Protein AF-A0A7C6LH39-F1 (afdb_monomer)

Foldseek 3Di:
DDDPPDVVLVVVLLVQQVVLQVQLLVQLCVVVVHDSVVLLVQVLDCPGPSVLSSLQRSLLSSQVVCCVVDVQFPWKWKWADQQCCVVVVVVVDGPLEGIEMETEGQDDDPVVVVSVVSSQVSNQVVSCVSSVPPHRRPGHYHYHYHYPVCLVVLHDPSVLCPDPSTPTDISHD

Secondary structure (DSSP, 8-state):
------HHHHHHHHHHHHHHHHHHHHHHHHHHT--GGGHHHHTTSTTSHHHHHHHHHHHHHHHHHHHHH-TTEEEEEEEEHHHHHHHHHTTT-----SEEEEEEESS--HHHHHHHHHHHHHHHHHHHHHHT-SS--S-S-EEEEEEHHHHHHT-GGGGGGG-SSS--EEEE-

Nearest PDB structures (foldseek):
  7kno-assembly1_B  TM=3.127E-01  e=1.195E-01  Cryptococcus neoformans H99
  8t6e-assembly1_E  TM=4.268E-01  e=1.122E+00  synthetic construct
  8byv-assembly1_A  TM=3.404E-01  e=1.262E+00  Staphylococcus aureus subsp. aureus NCTC 8325
  3tde-assembly1_B  TM=3.924E-01  e=2.275E+00  Mycobacterium tuberculosis
  3tde-assembly1_C  TM=3.863E-01  e=9.358E+00  Mycobacterium tuberculosis

Mean predicted aligned error: 9.34 Å

Solvent-accessible surface area (backbone atoms only — not comparable to full-atom values): 9381 Å² total; per-residue (Å²): 134,84,78,80,75,51,69,66,60,54,52,50,50,50,53,49,47,52,53,14,45,54,45,2,51,50,41,18,18,62,76,69,74,48,57,67,86,62,41,67,70,49,45,64,41,79,88,29,71,46,27,54,36,19,53,50,32,19,50,46,43,42,38,38,52,51,38,73,74,32,88,50,35,62,31,19,27,42,37,52,44,96,42,45,47,64,62,32,53,75,71,74,42,79,76,74,57,68,36,39,37,41,37,32,17,73,62,90,47,72,68,58,54,50,51,50,55,52,45,45,56,50,47,30,49,53,50,18,66,73,57,68,44,95,62,53,62,95,47,59,56,48,77,45,82,41,33,53,66,36,43,76,70,45,41,77,77,44,39,36,58,80,28,88,81,32,62,35,42,74,63,42,118

pLDDT: mean 73.74, std 15.03, range [32.94, 91.81]

Radius of gyration: 16.14 Å; Cα contacts (8 Å, |Δi|>4): 263; chains: 1; bounding box: 38×42×45 Å

Structure (mmCIF, N/CA/C/O 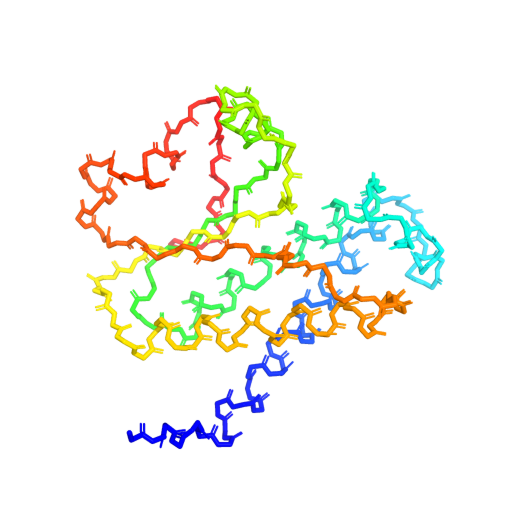backbone):
data_AF-A0A7C6LH39-F1
#
_entry.id   AF-A0A7C6LH39-F1
#
loop_
_atom_site.group_PDB
_atom_site.id
_atom_site.type_symbol
_atom_site.label_atom_id
_atom_site.label_alt_id
_atom_site.label_comp_id
_atom_site.label_asym_id
_atom_site.label_entity_id
_atom_site.label_seq_id
_atom_site.pdbx_PDB_ins_code
_atom_site.Cartn_x
_atom_site.Cartn_y
_atom_site.Cartn_z
_atom_site.occupancy
_atom_site.B_iso_or_equiv
_atom_site.auth_seq_id
_atom_site.auth_comp_id
_atom_site.auth_asym_id
_atom_site.auth_atom_id
_atom_site.pdbx_PDB_model_num
ATOM 1 N N . MET A 1 1 ? 8.632 -24.710 -13.383 1.00 32.94 1 MET A N 1
ATOM 2 C CA . MET A 1 1 ? 9.846 -24.491 -12.568 1.00 32.94 1 MET A CA 1
ATOM 3 C C . MET A 1 1 ? 9.427 -23.602 -11.414 1.00 32.94 1 MET A C 1
ATOM 5 O O . MET A 1 1 ? 8.990 -22.495 -11.679 1.00 32.94 1 MET A O 1
ATOM 9 N N . ALA A 1 2 ? 9.398 -24.131 -10.190 1.00 34.03 2 ALA A N 1
ATOM 10 C CA . ALA A 1 2 ? 8.934 -23.400 -9.013 1.00 34.03 2 ALA A CA 1
ATOM 11 C C . ALA A 1 2 ? 10.024 -22.418 -8.566 1.00 34.03 2 ALA A C 1
ATOM 13 O O . ALA A 1 2 ? 11.154 -22.841 -8.315 1.00 34.03 2 ALA A O 1
ATOM 14 N N . THR A 1 3 ? 9.696 -21.126 -8.530 1.00 44.47 3 THR A N 1
ATOM 15 C CA . THR A 1 3 ? 10.596 -20.071 -8.072 1.00 44.47 3 THR A CA 1
ATOM 16 C C . THR A 1 3 ? 10.981 -20.335 -6.622 1.00 44.47 3 THR A C 1
ATOM 18 O O . THR A 1 3 ? 10.125 -20.424 -5.741 1.00 44.47 3 THR A O 1
ATOM 21 N N . VAL A 1 4 ? 12.281 -20.472 -6.370 1.00 42.22 4 VAL A N 1
ATOM 22 C CA . VAL A 1 4 ? 12.844 -20.370 -5.025 1.00 42.22 4 VAL A CA 1
ATOM 23 C C . VAL A 1 4 ? 12.723 -18.901 -4.641 1.00 42.22 4 VAL A C 1
ATOM 25 O O . VAL A 1 4 ? 13.619 -18.113 -4.927 1.00 42.22 4 VAL A O 1
ATOM 28 N N . I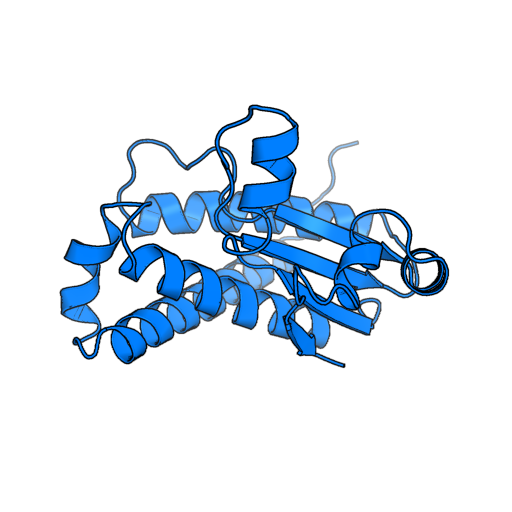LE A 1 5 ? 11.580 -18.518 -4.072 1.00 51.31 5 ILE A N 1
ATOM 29 C CA . ILE A 1 5 ? 11.436 -17.215 -3.426 1.00 51.31 5 ILE A CA 1
ATOM 30 C C . ILE A 1 5 ? 12.482 -17.202 -2.311 1.00 51.31 5 ILE A C 1
ATOM 32 O O . ILE A 1 5 ? 12.463 -18.052 -1.415 1.00 51.31 5 ILE A O 1
ATOM 36 N N . ASN A 1 6 ? 13.457 -16.310 -2.431 1.00 58.72 6 ASN A N 1
ATOM 37 C CA . ASN A 1 6 ? 14.587 -16.243 -1.524 1.00 58.72 6 ASN A CA 1
ATOM 38 C C . ASN A 1 6 ? 14.060 -15.912 -0.117 1.00 58.72 6 ASN A C 1
ATOM 40 O O . ASN A 1 6 ? 13.326 -14.944 0.059 1.00 58.72 6 ASN A O 1
ATOM 44 N N . LEU A 1 7 ? 14.411 -16.707 0.898 1.00 50.84 7 LEU A N 1
ATOM 45 C CA . LEU A 1 7 ? 13.946 -16.507 2.282 1.00 50.84 7 LEU A CA 1
ATOM 46 C C . LEU A 1 7 ? 14.246 -15.091 2.806 1.00 50.84 7 LEU A C 1
ATOM 48 O O . LEU A 1 7 ? 13.480 -14.561 3.607 1.00 50.84 7 LEU A O 1
ATOM 52 N N . LEU A 1 8 ? 15.319 -14.468 2.310 1.00 54.00 8 LEU A N 1
ATOM 53 C CA . LEU A 1 8 ? 15.674 -13.079 2.608 1.00 54.00 8 LEU A CA 1
ATOM 54 C C . LEU A 1 8 ? 14.651 -12.083 2.042 1.00 54.00 8 LEU A C 1
ATOM 56 O O . LEU A 1 8 ? 14.220 -11.187 2.758 1.00 54.00 8 LEU A O 1
ATOM 60 N N . GLU A 1 9 ? 14.181 -12.290 0.809 1.00 60.44 9 GLU A N 1
ATOM 61 C CA . GLU A 1 9 ? 13.139 -11.457 0.191 1.00 60.44 9 GLU A CA 1
ATOM 62 C C . GLU A 1 9 ? 11.785 -11.635 0.895 1.00 60.44 9 GLU A C 1
ATOM 64 O O . GLU A 1 9 ? 10.987 -10.702 0.976 1.00 60.44 9 GLU A O 1
ATOM 69 N N . VAL A 1 10 ? 11.500 -12.827 1.432 1.00 60.84 10 VAL A N 1
ATOM 70 C CA . VAL A 1 10 ? 10.272 -13.075 2.207 1.00 60.84 10 VAL A CA 1
ATOM 71 C C . VAL A 1 10 ? 10.289 -12.311 3.532 1.00 60.84 10 VAL A C 1
ATOM 73 O O . VAL A 1 10 ? 9.284 -11.695 3.887 1.00 60.84 10 VAL A O 1
ATOM 76 N N . GLU A 1 11 ? 11.404 -12.340 4.263 1.00 64.50 11 GLU A N 1
ATOM 77 C CA . GLU A 1 11 ? 11.534 -11.628 5.541 1.00 64.50 11 GLU A CA 1
ATOM 78 C C . GLU A 1 11 ? 11.564 -10.105 5.353 1.00 64.50 11 GLU A C 1
ATOM 80 O O . GLU A 1 11 ? 10.847 -9.395 6.059 1.00 64.50 11 GLU A O 1
ATOM 85 N N . GLU A 1 12 ? 12.275 -9.599 4.341 1.00 71.06 12 GLU A N 1
ATOM 86 C CA . GLU A 1 12 ? 12.267 -8.169 4.004 1.00 71.06 12 GLU A CA 1
ATOM 87 C C . GLU A 1 12 ? 10.856 -7.675 3.657 1.00 71.06 12 GLU A C 1
ATOM 89 O O . GLU A 1 12 ? 10.411 -6.648 4.173 1.00 71.06 12 GLU A O 1
ATOM 94 N N . ASN A 1 13 ? 10.098 -8.439 2.864 1.00 72.56 13 ASN A N 1
ATOM 95 C CA . ASN A 1 13 ? 8.716 -8.093 2.531 1.00 72.56 13 ASN A CA 1
ATOM 96 C C . ASN A 1 13 ? 7.813 -8.036 3.771 1.00 72.56 13 ASN A C 1
ATOM 98 O O . ASN A 1 13 ? 6.988 -7.130 3.881 1.00 72.56 13 ASN A O 1
ATOM 102 N N . LYS A 1 14 ? 7.974 -8.951 4.736 1.00 76.19 14 LYS A N 1
ATOM 103 C CA . LYS A 1 14 ? 7.218 -8.891 5.998 1.00 76.19 14 LYS A CA 1
ATOM 104 C C . LYS A 1 14 ? 7.550 -7.633 6.792 1.00 76.19 14 LYS A C 1
ATOM 106 O O . LYS A 1 14 ? 6.632 -6.984 7.290 1.00 76.19 14 LYS A O 1
ATOM 111 N N . THR A 1 15 ? 8.829 -7.271 6.896 1.00 82.06 15 THR A N 1
ATOM 112 C CA . THR A 1 15 ? 9.249 -6.048 7.595 1.00 82.06 15 THR A CA 1
ATOM 113 C C . THR A 1 15 ? 8.681 -4.797 6.924 1.00 82.06 15 THR A C 1
ATOM 115 O O . THR A 1 15 ? 8.165 -3.916 7.613 1.00 82.06 15 THR A O 1
ATOM 118 N N . ILE A 1 16 ? 8.699 -4.738 5.588 1.00 82.94 16 ILE A N 1
ATOM 119 C CA . ILE A 1 16 ? 8.104 -3.640 4.812 1.00 82.94 16 ILE A CA 1
ATOM 120 C C . ILE A 1 16 ? 6.603 -3.529 5.100 1.00 82.94 16 ILE A C 1
ATOM 122 O O . ILE A 1 16 ? 6.116 -2.443 5.415 1.00 82.94 16 ILE A O 1
ATOM 126 N N . VAL A 1 17 ? 5.870 -4.645 5.049 1.00 83.31 17 VAL A N 1
ATOM 127 C CA . VAL A 1 17 ? 4.425 -4.661 5.319 1.00 83.31 17 VAL A CA 1
ATOM 128 C C . VAL A 1 17 ? 4.126 -4.255 6.760 1.00 83.31 17 VAL A C 1
ATOM 130 O O . VAL A 1 17 ? 3.229 -3.450 6.979 1.00 83.31 17 VAL A O 1
ATOM 133 N N . GLN A 1 18 ? 4.888 -4.736 7.743 1.00 84.06 18 GLN A N 1
ATOM 134 C CA . GLN A 1 18 ? 4.718 -4.349 9.148 1.00 84.06 18 GLN A CA 1
ATOM 135 C C . GLN A 1 18 ? 4.972 -2.860 9.386 1.00 84.06 18 GLN A C 1
ATOM 137 O O . GLN A 1 18 ? 4.191 -2.209 10.081 1.00 84.06 18 GLN A O 1
ATOM 142 N N . SER A 1 19 ? 6.025 -2.304 8.786 1.00 86.38 19 SER A N 1
ATOM 143 C CA . SER A 1 19 ? 6.316 -0.873 8.881 1.00 86.38 19 SER A CA 1
ATOM 144 C C . SER A 1 19 ? 5.216 -0.033 8.227 1.00 86.38 19 SER A C 1
ATOM 146 O O . SER A 1 19 ? 4.718 0.914 8.840 1.00 86.38 19 SER A O 1
ATOM 148 N N . ALA A 1 20 ? 4.770 -0.423 7.029 1.00 86.75 20 ALA A N 1
ATOM 149 C CA . ALA A 1 20 ? 3.674 0.243 6.337 1.00 86.75 20 ALA A CA 1
ATOM 150 C C . ALA A 1 20 ? 2.362 0.148 7.127 1.00 86.75 20 ALA A C 1
ATOM 152 O O . ALA A 1 20 ? 1.638 1.143 7.219 1.00 86.75 20 ALA A O 1
ATOM 153 N N . MET A 1 21 ? 2.082 -1.009 7.745 1.00 86.00 21 MET A N 1
ATOM 154 C CA . MET A 1 21 ? 0.952 -1.181 8.654 1.00 86.00 21 MET A CA 1
ATOM 155 C C . MET A 1 21 ? 1.043 -0.166 9.778 1.00 86.00 21 MET A C 1
ATOM 157 O O . MET A 1 21 ? 0.149 0.662 9.859 1.00 86.00 21 MET A O 1
ATOM 161 N N . GLU A 1 22 ? 2.119 -0.137 10.569 1.00 88.31 22 GLU A N 1
ATOM 162 C CA . GLU A 1 22 ? 2.271 0.807 11.688 1.00 88.31 22 GLU A CA 1
ATOM 163 C C . GLU A 1 22 ? 2.064 2.269 11.263 1.00 88.31 22 GLU A C 1
ATOM 165 O O . GLU A 1 22 ? 1.399 3.040 11.963 1.00 88.31 22 GLU A O 1
ATOM 170 N N . CYS A 1 23 ? 2.564 2.648 10.084 1.00 87.62 23 CYS A N 1
ATOM 171 C CA . CYS A 1 23 ? 2.354 3.979 9.527 1.00 87.62 23 CYS A CA 1
ATOM 172 C C . CYS A 1 23 ? 0.893 4.274 9.177 1.00 87.62 23 CYS A C 1
ATOM 174 O O . CYS A 1 23 ? 0.403 5.339 9.555 1.00 87.62 23 CYS A O 1
ATOM 176 N N . GLY A 1 24 ? 0.182 3.369 8.499 1.00 86.50 24 GLY A N 1
ATOM 177 C CA . GLY A 1 24 ? -1.241 3.564 8.191 1.00 86.50 24 GLY A CA 1
ATOM 178 C C . GLY A 1 24 ? -2.086 3.690 9.453 1.00 86.50 24 GLY A C 1
ATOM 179 O O . GLY A 1 24 ? -2.929 4.569 9.600 1.00 86.50 24 GLY A O 1
ATOM 180 N N . LEU A 1 25 ? -1.774 2.854 10.425 1.00 88.88 25 LEU A N 1
ATOM 181 C CA . LEU A 1 25 ? -2.469 2.724 11.694 1.00 88.88 25 LEU A CA 1
ATOM 182 C C . LEU A 1 25 ? -2.198 3.956 12.600 1.00 88.88 25 LEU A C 1
ATOM 184 O O . LEU A 1 25 ? -3.085 4.422 13.315 1.00 88.88 25 LEU A O 1
ATOM 188 N N . THR A 1 26 ? -1.000 4.545 12.523 1.00 90.12 26 THR A N 1
ATOM 189 C CA . THR A 1 26 ? -0.675 5.853 13.126 1.00 90.12 26 THR A CA 1
ATOM 190 C C . THR A 1 26 ? -1.376 7.000 12.395 1.00 90.12 26 THR A C 1
ATOM 192 O O . THR A 1 26 ? -1.905 7.912 13.029 1.00 90.12 26 THR A O 1
ATOM 195 N N . HIS A 1 27 ? -1.408 6.959 11.061 1.00 87.44 27 HIS A N 1
ATOM 196 C CA . HIS A 1 27 ? -2.062 7.980 10.248 1.00 87.44 27 HIS A CA 1
ATOM 197 C C . HIS A 1 27 ? -3.563 8.058 10.546 1.00 87.44 27 HIS A C 1
ATOM 199 O O . HIS A 1 27 ? -4.064 9.143 10.826 1.00 87.44 27 HIS A O 1
ATOM 205 N N . ALA A 1 28 ? -4.256 6.919 10.588 1.00 85.88 28 ALA A N 1
ATOM 206 C CA . ALA A 1 28 ? -5.676 6.851 10.922 1.00 85.88 28 ALA A CA 1
ATOM 207 C C . ALA A 1 28 ? -5.988 7.409 12.317 1.00 85.88 28 ALA A C 1
ATOM 209 O O . ALA A 1 28 ? -6.891 8.231 12.456 1.00 85.88 28 ALA A O 1
ATOM 210 N N . ALA A 1 29 ? -5.205 7.037 13.336 1.00 88.38 29 ALA A N 1
ATOM 211 C CA . ALA A 1 29 ? -5.378 7.569 14.688 1.00 88.38 29 ALA A CA 1
ATOM 212 C C . ALA A 1 29 ? -5.237 9.102 14.723 1.00 88.38 29 ALA A C 1
ATOM 214 O O . ALA A 1 29 ? -6.063 9.791 15.324 1.00 88.38 29 ALA A O 1
ATOM 215 N N . ASN A 1 30 ? -4.234 9.639 14.020 1.00 88.38 30 ASN A N 1
ATOM 216 C CA . ASN A 1 30 ? -4.003 11.080 13.931 1.00 88.38 30 ASN A CA 1
ATOM 217 C C . ASN A 1 30 ? -5.143 11.812 13.212 1.00 88.38 30 ASN A C 1
ATOM 219 O O . ASN A 1 30 ? -5.574 12.861 13.685 1.00 88.38 30 ASN A O 1
ATOM 223 N N . MET A 1 31 ? -5.640 11.263 12.098 1.00 85.62 31 MET A N 1
ATOM 224 C CA . MET A 1 31 ? -6.719 11.871 11.308 1.00 85.62 31 MET A CA 1
ATOM 225 C C . MET A 1 31 ? -8.069 11.861 12.032 1.00 85.62 31 MET A C 1
ATOM 227 O O . MET A 1 31 ? -8.879 12.764 11.837 1.00 85.62 31 MET A O 1
ATOM 231 N N . LEU A 1 32 ? -8.314 10.860 12.878 1.00 84.81 32 LEU A N 1
ATOM 232 C CA . LEU A 1 32 ? -9.529 10.759 13.691 1.00 84.81 32 LEU A CA 1
ATOM 233 C C . LEU A 1 32 ? -9.411 11.456 15.050 1.00 84.81 32 LEU A C 1
ATOM 235 O O . LEU A 1 32 ? -10.397 11.529 15.777 1.00 84.81 32 LEU A O 1
ATOM 239 N N . HIS A 1 33 ? -8.225 11.952 15.409 1.00 90.44 33 HIS A N 1
ATOM 240 C CA . HIS A 1 33 ? -7.936 12.525 16.725 1.00 90.44 33 HIS A CA 1
ATOM 241 C C . HIS A 1 33 ? -8.237 11.572 17.899 1.00 90.44 33 HIS A C 1
ATOM 243 O O . HIS A 1 33 ? -8.633 12.010 18.981 1.00 90.44 33 HIS A O 1
ATOM 249 N N . ILE A 1 34 ? -8.013 10.268 17.707 1.00 90.19 34 ILE A N 1
ATOM 250 C CA . ILE A 1 34 ? -8.179 9.237 18.743 1.00 90.19 34 ILE A CA 1
ATOM 251 C C . ILE A 1 34 ? -6.841 8.595 19.103 1.00 90.19 34 ILE A C 1
ATOM 253 O O . ILE A 1 34 ? -5.845 8.727 18.387 1.00 90.19 34 ILE A O 1
ATOM 257 N N . LYS A 1 35 ? -6.793 7.865 20.222 1.00 88.69 35 LYS A N 1
ATOM 258 C CA . LYS A 1 35 ? -5.598 7.092 20.561 1.00 88.69 35 LYS A CA 1
ATOM 259 C C . LYS A 1 35 ? -5.537 5.828 19.712 1.00 88.69 35 LYS A C 1
ATOM 261 O O . LYS A 1 35 ? -6.541 5.196 19.408 1.00 88.69 35 LYS A O 1
ATOM 266 N N . ARG A 1 36 ? -4.309 5.403 19.426 1.00 83.56 36 ARG A N 1
ATOM 267 C CA . ARG A 1 36 ? -3.984 4.187 18.670 1.00 83.56 36 ARG A CA 1
ATOM 268 C C . ARG A 1 36 ? -4.711 2.931 19.171 1.00 83.56 36 ARG A C 1
ATOM 270 O O . ARG A 1 36 ? -5.174 2.132 18.370 1.00 83.56 36 ARG A O 1
ATOM 277 N N . GLN A 1 37 ? -4.823 2.781 20.487 1.00 84.06 37 GLN A N 1
ATOM 278 C CA . GLN A 1 37 ? -5.487 1.643 21.132 1.00 84.06 37 GLN A CA 1
ATOM 279 C C . GLN A 1 37 ? -7.008 1.600 20.892 1.00 84.06 37 GLN A C 1
ATOM 281 O O . GLN A 1 37 ? -7.594 0.523 20.926 1.00 84.06 37 GLN A O 1
ATOM 286 N N . ASP A 1 38 ? -7.632 2.749 20.622 1.00 84.62 38 ASP A N 1
ATOM 287 C CA . ASP A 1 38 ? -9.082 2.863 20.429 1.00 84.62 38 ASP A CA 1
ATOM 288 C C . ASP A 1 38 ? -9.472 2.599 18.958 1.00 84.62 38 ASP A C 1
ATOM 290 O O . ASP A 1 38 ? -10.619 2.292 18.645 1.00 84.62 38 ASP A O 1
ATOM 294 N N . LEU A 1 39 ? -8.492 2.642 18.048 1.00 83.62 39 LEU A N 1
ATOM 295 C CA . LEU A 1 39 ? -8.680 2.515 16.602 1.00 83.62 39 LEU A CA 1
ATOM 296 C C . LEU A 1 39 ? -9.144 1.115 16.163 1.00 83.62 39 LEU A C 1
ATOM 298 O O . LEU A 1 39 ? -9.777 0.972 15.120 1.00 83.62 39 LEU A O 1
ATOM 302 N N . ALA A 1 40 ? -8.860 0.077 16.955 1.00 79.31 40 ALA A N 1
ATOM 303 C CA . ALA A 1 40 ? -9.229 -1.299 16.621 1.00 79.31 40 ALA A CA 1
ATOM 304 C C . ALA A 1 40 ? -10.749 -1.500 16.502 1.00 79.31 40 ALA A C 1
ATOM 306 O O . ALA A 1 40 ? -11.184 -2.362 15.745 1.00 79.31 40 ALA A O 1
ATOM 307 N N . GLY A 1 41 ? -11.555 -0.724 17.237 1.00 76.56 41 GLY A N 1
ATOM 308 C CA . GLY A 1 41 ? -13.014 -0.752 17.105 1.00 76.56 41 GLY A CA 1
ATOM 309 C C . GLY A 1 41 ? -13.489 -0.148 15.783 1.00 76.56 41 GLY A C 1
ATOM 310 O O . GLY A 1 41 ? -14.333 -0.734 15.113 1.00 76.56 41 GLY A O 1
ATOM 311 N N . GLU A 1 42 ? -12.883 0.969 15.384 1.00 78.25 42 GLU A N 1
ATOM 312 C CA . GLU A 1 42 ? -13.242 1.744 14.189 1.00 78.25 42 GLU A CA 1
ATOM 313 C C . GLU A 1 42 ? -12.823 1.062 12.874 1.00 78.25 42 GLU A C 1
ATOM 315 O O . GLU A 1 42 ? -13.457 1.247 11.836 1.00 78.25 42 GLU A O 1
ATOM 320 N N . LEU A 1 43 ? -11.761 0.250 12.901 1.00 75.81 43 LEU A N 1
ATOM 321 C CA . LEU A 1 43 ? -11.250 -0.469 11.725 1.00 75.81 43 LEU A CA 1
ATOM 322 C C . LEU A 1 43 ? -11.976 -1.783 11.416 1.00 75.81 43 LEU A C 1
ATOM 324 O O . LEU A 1 43 ? -11.643 -2.440 10.431 1.00 75.81 43 LEU A O 1
ATOM 328 N N . ARG A 1 44 ? -12.948 -2.190 12.242 1.00 71.69 44 ARG A N 1
ATOM 329 C CA . ARG A 1 44 ? -13.731 -3.414 11.988 1.00 71.69 44 ARG A CA 1
ATOM 330 C C . ARG A 1 44 ? -14.626 -3.294 10.763 1.00 71.69 44 ARG A C 1
ATOM 332 O O . ARG A 1 44 ? -14.943 -4.302 10.141 1.00 71.69 44 ARG A O 1
ATOM 339 N N . GLU A 1 45 ? -15.030 -2.077 10.428 1.00 70.94 45 GLU A N 1
ATOM 340 C CA . GLU A 1 45 ? -15.831 -1.792 9.248 1.00 70.94 45 GLU A CA 1
ATOM 341 C C . GLU A 1 45 ? -14.915 -1.298 8.126 1.00 70.94 45 GLU A C 1
ATOM 343 O O . GLU A 1 45 ? -14.357 -0.208 8.205 1.00 70.94 45 GLU A O 1
ATOM 348 N N . ILE A 1 46 ? -14.772 -2.098 7.063 1.00 66.44 46 ILE A N 1
ATOM 349 C CA . ILE A 1 46 ? -13.924 -1.782 5.895 1.00 66.44 46 ILE A CA 1
ATOM 350 C C . ILE A 1 46 ? -14.380 -0.494 5.188 1.00 66.44 46 ILE A C 1
ATOM 352 O O . ILE A 1 46 ? -13.595 0.170 4.526 1.00 66.44 46 ILE A O 1
ATOM 356 N N . THR A 1 47 ? -15.645 -0.111 5.350 1.00 65.75 47 THR A N 1
ATOM 357 C CA . THR A 1 47 ? -16.223 1.109 4.772 1.00 65.75 47 THR A CA 1
ATOM 358 C C . THR A 1 47 ? -16.140 2.317 5.706 1.00 65.75 47 THR A C 1
ATOM 360 O O . THR A 1 47 ? -16.760 3.345 5.434 1.00 65.75 47 THR A O 1
ATOM 363 N N . SER A 1 48 ? -15.461 2.203 6.852 1.00 71.94 48 SER A N 1
ATOM 364 C CA . SER A 1 48 ? -15.337 3.318 7.785 1.00 71.94 48 SER A CA 1
ATOM 365 C C . SER A 1 48 ? -14.283 4.315 7.311 1.00 71.94 48 SER A C 1
ATOM 367 O O . SER A 1 48 ? -13.259 3.960 6.728 1.00 71.94 48 SER A O 1
ATOM 369 N N . ARG A 1 49 ? -14.463 5.588 7.676 1.00 76.88 49 ARG A N 1
ATOM 370 C CA . ARG A 1 49 ? -13.428 6.616 7.463 1.00 76.88 49 ARG A CA 1
ATOM 371 C C . ARG A 1 49 ? -12.095 6.254 8.118 1.00 76.88 49 ARG A C 1
ATOM 373 O O . ARG A 1 49 ? -11.040 6.688 7.664 1.00 76.88 49 ARG A O 1
ATOM 380 N N . ALA A 1 50 ? -12.132 5.487 9.208 1.00 78.81 50 ALA A N 1
ATOM 381 C CA . ALA A 1 50 ? -10.924 5.002 9.858 1.00 78.81 50 ALA A CA 1
ATOM 382 C C . ALA A 1 50 ? -10.139 4.068 8.943 1.00 78.81 50 ALA A C 1
ATOM 384 O O . ALA A 1 50 ? -8.913 4.177 8.866 1.00 78.81 50 ALA A O 1
ATOM 385 N N . PHE A 1 51 ? -10.854 3.193 8.238 1.00 79.38 51 PHE A N 1
ATOM 386 C CA . PHE A 1 51 ? -10.276 2.292 7.264 1.00 79.38 51 PHE A CA 1
ATOM 387 C C . PHE A 1 51 ? -9.680 3.057 6.079 1.00 79.38 51 PHE A C 1
ATOM 389 O O . PHE A 1 51 ? -8.530 2.798 5.734 1.00 79.38 51 PHE A O 1
ATOM 396 N N . ASP A 1 52 ? -10.379 4.066 5.550 1.00 77.56 52 ASP A N 1
ATOM 397 C CA . ASP A 1 52 ? -9.880 4.922 4.460 1.00 77.56 52 ASP A CA 1
ATOM 398 C C . ASP A 1 52 ? -8.568 5.631 4.824 1.00 77.56 52 ASP A C 1
ATOM 400 O O . ASP A 1 52 ? -7.593 5.618 4.065 1.00 77.56 52 ASP A O 1
ATOM 404 N N . TYR A 1 53 ? -8.493 6.224 6.019 1.00 83.00 53 TYR A N 1
ATOM 405 C CA . TYR A 1 53 ? -7.247 6.831 6.482 1.00 83.00 53 TYR A CA 1
ATOM 406 C C . TYR A 1 53 ? -6.159 5.778 6.695 1.00 83.00 53 TYR A C 1
ATOM 408 O O . TYR A 1 53 ? -5.005 5.991 6.317 1.00 83.00 53 TYR A O 1
ATOM 416 N N . PHE A 1 54 ? -6.507 4.627 7.267 1.00 84.44 54 PHE A N 1
ATOM 417 C CA . PHE A 1 54 ? -5.552 3.548 7.484 1.00 84.44 54 PHE A CA 1
ATOM 418 C C . PHE A 1 54 ? -4.925 3.091 6.167 1.00 84.44 54 PHE A C 1
ATOM 420 O O . PHE A 1 54 ? -3.698 3.112 6.037 1.00 84.44 54 PHE A O 1
ATOM 427 N N . ILE A 1 55 ? -5.752 2.736 5.185 1.00 80.06 55 ILE A N 1
ATOM 428 C CA . ILE A 1 55 ? -5.302 2.187 3.908 1.00 80.06 55 ILE A CA 1
ATOM 429 C C . ILE A 1 55 ? -4.535 3.228 3.089 1.00 80.06 55 ILE A C 1
ATOM 431 O O . ILE A 1 55 ? -3.529 2.897 2.462 1.00 80.06 55 ILE A O 1
ATOM 435 N N . TYR A 1 56 ? -4.921 4.503 3.164 1.00 80.62 56 TYR A N 1
ATOM 436 C CA . TYR A 1 56 ? -4.192 5.586 2.516 1.00 80.62 56 TYR A CA 1
ATOM 437 C C . TYR A 1 56 ? -2.791 5.784 3.114 1.00 80.62 56 TYR A C 1
ATOM 439 O O . TYR A 1 56 ? -1.794 5.830 2.387 1.00 80.62 56 TYR A O 1
ATOM 447 N N . GLY A 1 57 ? -2.685 5.867 4.445 1.00 83.56 57 GLY A N 1
ATOM 448 C CA . GLY A 1 57 ? -1.393 5.998 5.124 1.00 83.56 57 GLY A CA 1
ATOM 449 C C . GLY A 1 57 ? -0.497 4.775 4.905 1.00 83.56 57 GLY A C 1
ATOM 450 O O . GLY A 1 57 ? 0.711 4.918 4.692 1.00 83.56 57 GLY A O 1
ATOM 451 N N . PHE A 1 58 ? -1.107 3.589 4.885 1.00 85.81 58 PHE A N 1
ATOM 452 C CA . PHE A 1 58 ? -0.461 2.325 4.559 1.00 85.81 58 PHE A CA 1
ATOM 453 C C . PHE A 1 58 ? 0.115 2.344 3.136 1.00 85.81 58 PHE A C 1
ATOM 455 O O . PHE A 1 58 ? 1.321 2.168 2.955 1.00 85.81 58 PHE A O 1
ATOM 462 N N . ALA A 1 59 ? -0.717 2.629 2.130 1.00 83.81 59 ALA A N 1
ATOM 463 C CA . ALA A 1 59 ? -0.318 2.635 0.727 1.00 83.81 59 ALA A CA 1
ATOM 464 C C . ALA A 1 59 ? 0.761 3.683 0.446 1.00 83.81 59 ALA A C 1
ATOM 466 O O . ALA A 1 59 ? 1.714 3.410 -0.282 1.00 83.81 59 ALA A O 1
ATOM 467 N N . LYS A 1 60 ? 0.671 4.860 1.077 1.00 85.25 60 LYS A N 1
ATOM 468 C CA . LYS A 1 60 ? 1.701 5.898 0.981 1.00 85.25 60 LYS A CA 1
ATOM 469 C C . LYS A 1 60 ? 3.047 5.413 1.516 1.00 85.25 60 LYS A C 1
ATOM 471 O O . LYS A 1 60 ? 4.068 5.616 0.865 1.00 85.25 60 LYS A O 1
ATOM 476 N N . ASN A 1 61 ? 3.086 4.777 2.685 1.00 87.31 61 ASN A N 1
ATOM 477 C CA . ASN A 1 61 ? 4.353 4.282 3.219 1.00 87.31 61 ASN A CA 1
ATOM 478 C C . ASN A 1 61 ? 4.912 3.124 2.376 1.00 87.31 61 ASN A C 1
ATOM 480 O O . ASN A 1 61 ? 6.104 3.103 2.064 1.00 87.31 61 ASN A O 1
ATOM 484 N N . LEU A 1 62 ? 4.043 2.213 1.940 1.00 85.75 62 LEU A N 1
ATOM 485 C CA . LEU A 1 62 ? 4.421 1.102 1.077 1.00 85.75 62 LEU A CA 1
ATOM 486 C C . LEU A 1 62 ? 5.024 1.597 -0.246 1.00 85.75 62 LEU A C 1
ATOM 488 O O . LEU A 1 62 ? 6.095 1.142 -0.641 1.00 85.75 62 LEU A O 1
ATOM 492 N N . ALA A 1 63 ? 4.391 2.585 -0.882 1.00 85.62 63 ALA A N 1
ATOM 493 C CA . ALA A 1 63 ? 4.879 3.244 -2.091 1.00 85.62 63 ALA A CA 1
ATOM 494 C C . ALA A 1 63 ? 6.284 3.832 -1.906 1.00 85.62 63 ALA A C 1
ATOM 496 O O . ALA A 1 63 ? 7.175 3.590 -2.721 1.00 85.62 63 ALA A O 1
ATOM 497 N N . ALA A 1 64 ? 6.490 4.586 -0.820 1.00 85.81 64 ALA A N 1
ATOM 498 C CA . ALA A 1 64 ? 7.778 5.196 -0.504 1.00 85.81 64 ALA A CA 1
ATOM 499 C C . ALA A 1 64 ? 8.864 4.133 -0.294 1.00 85.81 64 ALA A C 1
ATOM 501 O O . ALA A 1 64 ? 9.959 4.236 -0.843 1.00 85.81 64 ALA A O 1
ATOM 502 N N . THR A 1 65 ? 8.540 3.085 0.461 1.00 84.62 65 THR A N 1
ATOM 503 C CA . THR A 1 65 ? 9.470 2.004 0.787 1.00 84.62 65 THR A CA 1
ATOM 504 C C . THR A 1 65 ? 9.867 1.211 -0.458 1.00 84.62 65 THR A C 1
ATOM 506 O O . THR A 1 65 ? 11.048 0.936 -0.665 1.00 84.62 65 THR A O 1
ATOM 509 N N . LEU A 1 66 ? 8.910 0.902 -1.335 1.00 82.38 66 LEU A N 1
ATOM 510 C CA . LEU A 1 66 ? 9.181 0.238 -2.610 1.00 82.38 66 LEU A CA 1
ATOM 511 C C . LEU A 1 66 ? 10.064 1.081 -3.529 1.00 82.38 66 LEU A C 1
ATOM 513 O O . LEU A 1 66 ? 10.987 0.552 -4.148 1.00 82.38 66 LEU A O 1
ATOM 517 N N . ALA A 1 67 ? 9.814 2.388 -3.594 1.00 84.31 67 ALA A N 1
ATOM 518 C CA . ALA A 1 67 ? 10.603 3.288 -4.423 1.00 84.31 67 ALA A CA 1
ATOM 519 C C . ALA A 1 67 ? 12.041 3.467 -3.900 1.00 84.31 67 ALA A C 1
ATOM 521 O O . ALA A 1 67 ? 12.975 3.551 -4.692 1.00 84.31 67 ALA A O 1
ATOM 522 N N . LEU A 1 68 ? 12.242 3.471 -2.578 1.00 83.69 68 LEU A N 1
ATOM 523 C CA . LEU A 1 68 ? 13.574 3.567 -1.969 1.00 83.69 68 LEU A CA 1
ATOM 524 C C . LEU A 1 68 ? 14.392 2.276 -2.112 1.00 83.69 68 LEU A C 1
ATOM 526 O O . LEU A 1 68 ? 15.603 2.338 -2.324 1.00 83.69 68 LEU A O 1
ATOM 530 N N . ASN A 1 69 ? 13.743 1.115 -2.009 1.00 79.94 69 ASN A N 1
ATOM 531 C CA . ASN A 1 69 ? 14.430 -0.179 -2.015 1.00 79.94 69 ASN A CA 1
ATOM 532 C C . ASN A 1 69 ? 14.651 -0.752 -3.422 1.00 79.94 69 ASN A C 1
ATOM 534 O O . ASN A 1 69 ? 15.475 -1.650 -3.593 1.00 79.94 69 ASN A O 1
ATOM 538 N N . ASN A 1 70 ? 13.974 -0.230 -4.450 1.00 81.94 70 ASN A N 1
ATOM 539 C CA . ASN A 1 70 ? 14.118 -0.715 -5.818 1.00 81.94 70 ASN A CA 1
ATOM 540 C C . ASN A 1 70 ? 14.547 0.398 -6.784 1.00 81.94 70 ASN A C 1
ATOM 542 O O . ASN A 1 70 ? 13.736 1.198 -7.236 1.00 81.94 70 ASN A O 1
ATOM 546 N N . ARG A 1 71 ? 15.823 0.389 -7.194 1.00 84.50 71 ARG A N 1
ATOM 547 C CA . ARG A 1 71 ? 16.418 1.396 -8.107 1.00 84.50 71 ARG A CA 1
ATOM 548 C C . ARG A 1 71 ? 15.751 1.489 -9.486 1.00 84.50 71 ARG A C 1
ATOM 550 O O . ARG A 1 71 ? 15.980 2.457 -10.221 1.00 84.50 71 ARG A O 1
ATOM 557 N N . ASN A 1 72 ? 14.999 0.462 -9.874 1.00 87.00 72 ASN A N 1
ATOM 558 C CA . ASN A 1 72 ? 14.245 0.448 -11.119 1.00 87.00 72 ASN A CA 1
ATOM 559 C C . ASN A 1 72 ? 12.951 1.270 -11.012 1.00 87.00 72 ASN A C 1
ATOM 561 O O . ASN A 1 72 ? 12.494 1.802 -12.022 1.00 87.00 72 ASN A O 1
ATOM 565 N N . VAL A 1 73 ? 12.390 1.411 -9.806 1.00 88.62 73 VAL A N 1
ATOM 566 C CA . VAL A 1 73 ? 11.259 2.301 -9.527 1.00 88.62 73 VAL A CA 1
ATOM 567 C C . VAL A 1 73 ? 11.776 3.737 -9.520 1.00 88.62 73 VAL A C 1
ATOM 569 O O . VAL A 1 73 ? 12.691 4.082 -8.780 1.00 88.62 73 VAL A O 1
ATOM 572 N N . LYS A 1 74 ? 11.218 4.572 -10.394 1.00 89.94 74 LYS A N 1
ATOM 573 C CA . LYS A 1 74 ? 11.571 5.992 -10.520 1.00 89.94 74 LYS A CA 1
ATOM 574 C C . LYS A 1 74 ? 10.570 6.880 -9.813 1.00 89.94 74 LYS A C 1
ATOM 576 O O . LYS A 1 74 ? 10.941 7.918 -9.281 1.00 89.94 74 LYS A O 1
ATOM 581 N N . GLU A 1 75 ? 9.306 6.481 -9.821 1.00 89.50 75 GLU A N 1
ATOM 582 C CA . GLU A 1 75 ? 8.243 7.217 -9.156 1.00 89.50 75 GLU A CA 1
ATOM 583 C C . GLU A 1 75 ? 7.211 6.241 -8.603 1.00 89.50 75 GLU A C 1
ATOM 585 O O . GLU A 1 75 ? 7.011 5.153 -9.145 1.00 89.50 75 GLU A O 1
ATOM 590 N N . ALA A 1 76 ? 6.535 6.646 -7.536 1.00 87.94 76 ALA A N 1
ATOM 591 C CA . ALA A 1 76 ? 5.424 5.899 -6.971 1.00 87.94 76 ALA A CA 1
ATOM 592 C C . ALA A 1 76 ? 4.272 6.852 -6.661 1.00 87.94 76 ALA A C 1
ATOM 594 O O . ALA A 1 76 ? 4.481 7.950 -6.130 1.00 87.94 76 ALA A O 1
ATOM 595 N N . TYR A 1 77 ? 3.064 6.422 -7.003 1.00 84.44 77 TYR A N 1
ATOM 596 C CA . TYR A 1 77 ? 1.847 7.206 -6.892 1.00 84.44 77 TYR A CA 1
ATOM 597 C C . TYR A 1 77 ? 0.773 6.430 -6.147 1.00 84.44 77 TYR A C 1
ATOM 599 O O . TYR A 1 77 ? 0.561 5.254 -6.419 1.00 84.44 77 TYR A O 1
ATOM 607 N N . VAL A 1 78 ? 0.063 7.110 -5.256 1.00 83.44 78 VAL A N 1
ATOM 608 C CA . VAL A 1 78 ? -1.155 6.585 -4.632 1.00 83.44 78 VAL A CA 1
ATOM 609 C C . VAL A 1 78 ? -2.349 7.285 -5.264 1.00 83.44 78 VAL A C 1
ATOM 611 O O . VAL A 1 78 ? -2.381 8.514 -5.336 1.00 83.44 78 VAL A O 1
ATOM 614 N N . ILE A 1 79 ? -3.313 6.504 -5.738 1.00 75.06 79 ILE A N 1
ATOM 615 C CA . ILE A 1 79 ? -4.558 6.979 -6.341 1.00 75.06 79 ILE A CA 1
ATOM 616 C C . ILE A 1 79 ? -5.697 6.530 -5.415 1.00 75.06 79 ILE A C 1
ATOM 618 O O . ILE A 1 79 ? -5.856 5.337 -5.150 1.00 75.06 79 ILE A O 1
ATOM 622 N N . GLY A 1 80 ? -6.418 7.505 -4.850 1.00 65.75 80 GLY A N 1
ATOM 623 C CA . GLY A 1 80 ? -7.483 7.288 -3.861 1.00 65.75 80 GLY A CA 1
ATOM 624 C C . GLY A 1 80 ? -8.885 7.162 -4.473 1.00 65.75 80 GLY A C 1
ATOM 625 O O . GLY A 1 80 ? -9.140 7.651 -5.574 1.00 65.75 80 GLY A O 1
ATOM 626 N N . LEU A 1 81 ? -9.808 6.542 -3.733 1.00 51.28 81 LEU A N 1
ATOM 627 C CA . LEU A 1 81 ? -11.168 6.190 -4.171 1.00 51.28 81 LEU A CA 1
ATOM 628 C C . LEU A 1 81 ? -12.078 7.349 -4.594 1.00 51.28 81 LEU A C 1
ATOM 630 O O . LEU A 1 81 ? -12.880 7.138 -5.499 1.00 51.28 81 LEU A O 1
ATOM 634 N N . ASP A 1 82 ? -11.920 8.565 -4.057 1.00 50.12 82 ASP A N 1
ATOM 635 C CA . ASP A 1 82 ? -12.707 9.735 -4.513 1.00 50.12 82 ASP A CA 1
ATOM 636 C C . ASP A 1 82 ? -12.518 10.017 -6.016 1.00 50.12 82 ASP A C 1
ATOM 638 O O . ASP A 1 82 ? -13.271 10.762 -6.630 1.00 50.12 82 ASP A O 1
ATOM 642 N N . THR A 1 83 ? -11.499 9.400 -6.616 1.00 42.50 83 THR A N 1
ATOM 643 C CA . THR A 1 83 ? -11.112 9.580 -8.009 1.00 42.50 83 THR A CA 1
ATOM 644 C C . THR A 1 83 ? -11.245 8.322 -8.872 1.00 42.50 83 THR A C 1
ATOM 646 O O . THR A 1 83 ? -11.271 8.421 -10.098 1.00 42.50 83 THR A O 1
ATOM 649 N N . ALA A 1 84 ? -11.334 7.143 -8.245 1.00 40.22 84 ALA A N 1
ATOM 650 C CA . ALA A 1 84 ? -11.485 5.848 -8.915 1.00 40.22 84 ALA A CA 1
ATOM 651 C C . ALA A 1 84 ? -12.939 5.343 -8.907 1.00 40.22 84 ALA A C 1
ATOM 653 O O . ALA A 1 84 ? -13.319 4.586 -9.797 1.00 40.22 84 ALA A O 1
ATOM 654 N N . ALA A 1 85 ? -13.770 5.811 -7.967 1.00 41.31 85 ALA A N 1
ATOM 655 C CA . ALA A 1 85 ? -15.193 5.482 -7.917 1.00 41.31 85 ALA A CA 1
ATOM 656 C C . ALA A 1 85 ? -15.931 5.859 -9.216 1.00 41.31 85 ALA A C 1
ATOM 658 O O . ALA A 1 85 ? -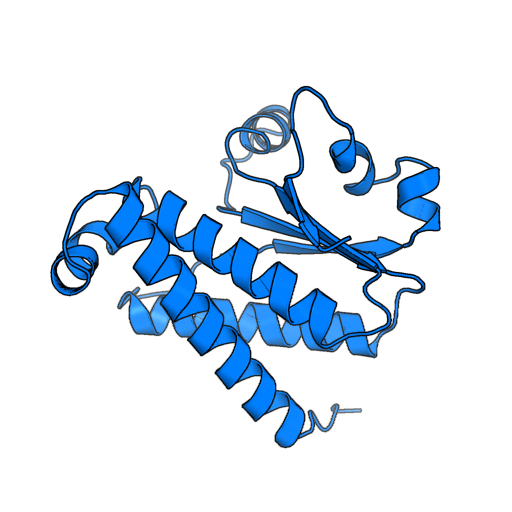16.821 5.128 -9.641 1.00 41.31 85 ALA A O 1
ATOM 659 N N . ASP A 1 86 ? -15.515 6.933 -9.896 1.00 41.84 86 ASP A N 1
ATOM 660 C CA . ASP A 1 86 ? -16.099 7.356 -11.177 1.00 41.84 86 ASP A CA 1
ATOM 661 C C . ASP A 1 86 ? -15.677 6.481 -12.373 1.00 41.84 86 ASP A C 1
ATOM 663 O O . ASP A 1 86 ? -16.389 6.426 -13.377 1.00 41.84 86 ASP A O 1
ATOM 667 N N . LEU A 1 87 ? -14.545 5.773 -12.284 1.00 44.12 87 LEU A N 1
ATOM 668 C CA . LEU A 1 87 ? -14.076 4.870 -13.344 1.00 44.12 87 LEU A CA 1
ATOM 669 C C . LEU A 1 87 ? -14.836 3.542 -13.326 1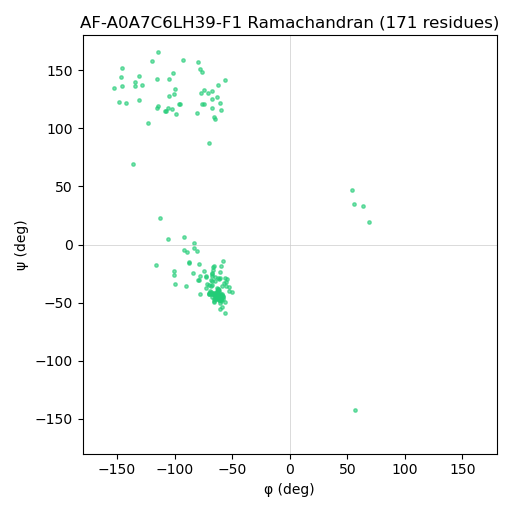.00 44.12 87 LEU A C 1
ATOM 671 O O . LEU A 1 87 ? -15.268 3.084 -14.381 1.00 44.12 87 LEU A O 1
ATOM 675 N N . ASP A 1 88 ? -15.070 2.978 -12.140 1.00 43.34 88 ASP A N 1
ATOM 676 C CA . ASP A 1 88 ? -15.836 1.734 -11.989 1.00 43.34 88 ASP A CA 1
ATOM 677 C C . ASP A 1 88 ? -17.356 1.969 -12.077 1.00 43.34 88 ASP A C 1
ATOM 679 O O . ASP A 1 88 ? -18.088 1.125 -12.606 1.00 43.34 88 ASP A O 1
ATOM 683 N N . ALA A 1 89 ? -17.848 3.148 -11.665 1.00 41.94 89 ALA A N 1
ATOM 684 C CA . ALA A 1 89 ? -19.250 3.534 -11.852 1.00 41.94 89 ALA A CA 1
ATOM 685 C C . ALA A 1 89 ? -19.632 3.678 -13.336 1.00 41.94 89 ALA A C 1
ATOM 687 O O . ALA A 1 89 ? -20.768 3.370 -13.705 1.00 41.94 89 ALA A O 1
ATOM 688 N N . ALA A 1 90 ? -18.692 4.076 -14.203 1.00 46.00 90 ALA A N 1
ATOM 689 C CA . ALA A 1 90 ? -18.897 4.095 -15.652 1.00 46.00 90 ALA A CA 1
ATOM 690 C C . ALA A 1 90 ? -19.061 2.682 -16.256 1.00 46.00 90 ALA A C 1
ATOM 692 O O . ALA A 1 90 ? -19.681 2.539 -17.311 1.00 46.00 90 ALA A O 1
ATOM 693 N N . GLU A 1 91 ? -18.571 1.641 -15.572 1.00 48.06 91 GLU A N 1
ATOM 694 C CA . GLU A 1 91 ? -18.682 0.229 -15.973 1.00 48.06 91 GLU A CA 1
ATOM 695 C C . GLU A 1 91 ? -19.701 -0.575 -15.139 1.00 48.06 91 GLU A C 1
ATOM 697 O O . GLU A 1 91 ? -19.864 -1.782 -15.337 1.00 48.06 91 GLU A O 1
ATOM 702 N N . GLY A 1 92 ? -20.432 0.079 -14.229 1.00 36.09 92 GLY A N 1
ATOM 703 C CA . GLY A 1 92 ? -21.482 -0.547 -13.419 1.00 36.09 92 GLY A CA 1
ATOM 704 C C . GLY A 1 92 ? -20.973 -1.552 -12.380 1.00 36.09 92 GLY A C 1
ATOM 705 O O . GLY A 1 92 ? -21.751 -2.390 -11.919 1.00 36.09 92 GLY A O 1
ATOM 706 N N . ARG A 1 93 ? -19.689 -1.492 -12.010 1.00 37.16 93 ARG A N 1
ATOM 707 C CA . ARG A 1 93 ? -19.109 -2.320 -10.945 1.00 37.16 93 ARG A CA 1
ATOM 708 C C . ARG A 1 93 ? -19.022 -1.503 -9.661 1.00 37.16 93 ARG A C 1
ATOM 710 O O . ARG A 1 93 ? -18.626 -0.343 -9.678 1.00 37.16 93 ARG A O 1
ATOM 717 N N . ALA A 1 94 ? -19.438 -2.095 -8.544 1.00 38.75 94 ALA A N 1
ATOM 718 C CA . ALA A 1 94 ? -19.182 -1.499 -7.237 1.00 38.75 94 ALA A CA 1
ATOM 719 C C . ALA A 1 94 ? -17.657 -1.437 -7.034 1.00 38.75 94 ALA A C 1
ATOM 721 O O . ALA A 1 94 ? -16.991 -2.413 -7.384 1.00 38.75 94 ALA A O 1
ATOM 722 N N . PRO A 1 95 ? -17.092 -0.338 -6.506 1.00 44.53 95 PRO A N 1
ATOM 723 C CA . PRO A 1 95 ? -15.654 -0.254 -6.306 1.00 44.53 95 PRO A CA 1
ATOM 724 C C . PRO A 1 95 ? -15.235 -1.302 -5.267 1.00 44.53 95 PRO A C 1
ATOM 726 O O . PRO A 1 95 ? -15.540 -1.183 -4.082 1.00 44.53 95 PRO A O 1
ATOM 729 N N . GLU A 1 96 ? -14.564 -2.355 -5.729 1.00 51.91 96 GLU A N 1
ATOM 730 C CA . GLU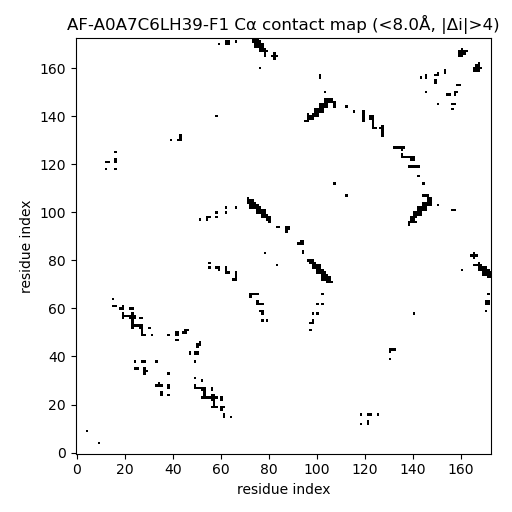 A 1 96 ? -14.057 -3.458 -4.900 1.00 51.91 96 GLU A CA 1
ATOM 731 C C . GLU A 1 96 ? -12.695 -3.128 -4.254 1.00 51.91 96 GLU A C 1
ATOM 733 O O . GLU A 1 96 ? -12.147 -3.956 -3.527 1.00 51.91 96 GLU A O 1
ATOM 738 N N . TYR A 1 97 ? -12.143 -1.926 -4.480 1.00 54.91 97 TYR A N 1
ATOM 739 C CA . TYR A 1 97 ? -10.746 -1.607 -4.165 1.00 54.91 97 TYR A CA 1
ATOM 740 C C . TYR A 1 97 ? -10.591 -0.298 -3.377 1.00 54.91 97 TYR A C 1
ATOM 742 O O . TYR A 1 97 ? -10.994 0.752 -3.874 1.00 54.91 97 TYR A O 1
ATOM 750 N N . PRO A 1 98 ? -9.941 -0.300 -2.197 1.00 65.19 98 PRO A N 1
ATOM 751 C CA . PRO A 1 98 ? -9.782 0.925 -1.424 1.00 65.19 98 PRO A CA 1
ATOM 752 C C . PRO A 1 98 ? -8.647 1.854 -1.901 1.00 65.19 98 PRO A C 1
ATOM 754 O O . PRO A 1 98 ? -8.766 3.071 -1.753 1.00 65.19 98 PRO A O 1
ATOM 757 N N . VAL A 1 99 ? -7.552 1.333 -2.486 1.00 71.75 99 VAL A N 1
ATOM 758 C CA . VAL A 1 99 ? -6.400 2.146 -2.941 1.00 71.75 99 VAL A CA 1
ATOM 759 C C . VAL A 1 99 ? -5.639 1.500 -4.108 1.00 71.75 99 VAL A C 1
ATOM 761 O O . VAL A 1 99 ? -5.269 0.326 -4.040 1.00 71.75 99 VAL A O 1
ATOM 764 N N . ILE A 1 100 ? -5.313 2.301 -5.132 1.00 79.75 100 ILE A N 1
ATOM 765 C CA . ILE A 1 100 ? -4.434 1.913 -6.246 1.00 79.75 100 ILE A CA 1
ATOM 766 C C . ILE A 1 100 ? -3.028 2.487 -6.020 1.00 79.75 100 ILE A C 1
ATOM 768 O O . ILE A 1 100 ? -2.851 3.689 -5.799 1.00 79.75 100 ILE A O 1
ATOM 772 N N . LEU A 1 101 ? -2.010 1.635 -6.123 1.00 84.75 101 LEU A N 1
ATOM 773 C CA . LEU A 1 101 ? -0.598 2.004 -6.114 1.00 84.75 101 LEU A CA 1
ATOM 774 C C . LEU A 1 101 ? -0.028 1.885 -7.528 1.00 84.75 101 LEU A C 1
ATOM 776 O O . LEU A 1 101 ? 0.045 0.794 -8.078 1.00 84.75 101 LEU A O 1
ATOM 780 N N . LEU A 1 102 ? 0.438 2.986 -8.106 1.00 87.00 102 LEU A N 1
ATOM 781 C CA . LEU A 1 102 ? 1.088 2.991 -9.414 1.00 87.00 102 LEU A CA 1
ATOM 782 C C . LEU A 1 102 ? 2.595 3.219 -9.261 1.00 87.00 102 LEU A C 1
ATOM 784 O O . LEU A 1 102 ? 3.037 4.293 -8.852 1.00 87.00 102 LEU A O 1
ATOM 788 N N . LEU A 1 103 ? 3.388 2.216 -9.628 1.00 88.94 103 LEU A N 1
ATOM 789 C CA . LEU A 1 103 ? 4.844 2.285 -9.703 1.00 88.94 103 LEU A CA 1
ATOM 790 C C . LEU A 1 103 ? 5.260 2.619 -11.136 1.00 88.94 103 LEU A C 1
ATOM 792 O O . LEU A 1 103 ? 4.964 1.867 -12.063 1.00 88.94 103 LEU A O 1
ATOM 796 N N . VAL A 1 104 ? 5.978 3.725 -11.320 1.00 90.69 104 VAL A N 1
ATOM 797 C CA . VAL A 1 104 ? 6.601 4.065 -12.602 1.00 90.69 104 VAL A CA 1
ATOM 798 C C . VAL A 1 104 ? 8.047 3.603 -12.580 1.00 90.69 104 VAL A C 1
ATOM 800 O O . VAL A 1 104 ? 8.836 4.025 -11.733 1.00 90.69 104 VAL A O 1
ATOM 803 N N . VAL A 1 105 ? 8.398 2.736 -13.520 1.00 91.81 105 VAL A N 1
ATOM 804 C CA . VAL A 1 105 ? 9.697 2.068 -13.585 1.00 91.81 105 VAL A CA 1
ATOM 805 C C . VAL A 1 105 ? 10.429 2.391 -14.875 1.00 91.81 105 VAL A C 1
ATOM 807 O O . VAL A 1 105 ? 9.833 2.753 -15.887 1.00 91.81 105 VAL A O 1
ATOM 810 N N . GLU A 1 106 ? 11.748 2.239 -14.856 1.00 90.25 106 GLU A N 1
ATOM 811 C CA . GLU A 1 106 ? 12.557 2.366 -16.068 1.00 90.25 106 GLU A CA 1
ATOM 812 C C . GLU A 1 106 ? 12.315 1.209 -17.037 1.00 90.25 106 GLU A C 1
ATOM 814 O O . GLU A 1 106 ? 12.190 1.442 -18.236 1.00 90.25 106 GLU A O 1
ATOM 819 N N . ARG A 1 107 ? 12.185 -0.015 -16.517 1.00 89.25 107 ARG A N 1
ATOM 820 C CA . ARG A 1 107 ? 11.839 -1.199 -17.306 1.00 89.25 107 ARG A CA 1
ATOM 821 C C . ARG A 1 107 ? 10.986 -2.167 -16.498 1.00 89.25 107 ARG A C 1
ATOM 823 O O . ARG A 1 107 ? 11.315 -2.459 -15.352 1.00 89.25 107 ARG A O 1
ATOM 830 N N . ARG A 1 108 ? 9.937 -2.736 -17.083 1.00 89.50 108 ARG A N 1
ATOM 831 C CA . ARG A 1 108 ? 9.176 -3.812 -16.445 1.00 89.50 108 ARG A CA 1
ATOM 832 C C . ARG A 1 108 ? 10.012 -5.094 -16.429 1.00 89.50 108 ARG A C 1
ATOM 834 O O . ARG A 1 108 ? 10.600 -5.484 -17.440 1.00 89.50 108 ARG A O 1
ATOM 841 N N . THR A 1 109 ? 10.112 -5.739 -15.270 1.00 87.06 109 THR A N 1
ATOM 842 C CA . THR A 1 109 ? 10.876 -6.982 -15.098 1.00 87.06 109 THR A CA 1
ATOM 843 C C . THR A 1 109 ? 10.029 -8.025 -14.384 1.00 87.06 109 THR A C 1
ATOM 845 O O . THR A 1 109 ? 9.268 -7.688 -13.479 1.00 87.06 109 THR A O 1
ATOM 848 N N . ALA A 1 110 ? 10.209 -9.299 -14.744 1.00 85.94 110 ALA A N 1
ATOM 849 C CA . ALA A 1 110 ? 9.495 -10.409 -14.108 1.00 85.94 110 ALA A CA 1
ATOM 850 C C . ALA A 1 110 ? 9.753 -10.476 -12.590 1.00 85.94 110 ALA A C 1
ATOM 852 O O . ALA A 1 110 ? 8.847 -10.763 -11.819 1.00 85.94 110 ALA A O 1
ATOM 853 N N . ALA A 1 111 ? 10.972 -10.139 -12.151 1.00 83.06 111 ALA A N 1
ATOM 854 C CA . ALA A 1 111 ? 11.317 -10.090 -10.730 1.00 83.06 111 ALA A CA 1
ATOM 855 C C . ALA A 1 111 ? 10.504 -9.030 -9.966 1.00 83.06 111 ALA A C 1
ATOM 857 O O . ALA A 1 111 ? 10.049 -9.280 -8.854 1.00 83.06 111 ALA A O 1
ATOM 858 N N . LEU A 1 112 ? 10.290 -7.851 -10.564 1.00 82.69 112 LEU A N 1
ATOM 859 C CA . LEU A 1 112 ? 9.466 -6.812 -9.950 1.00 82.69 112 LEU A CA 1
ATOM 860 C C . LEU A 1 112 ? 7.991 -7.230 -9.896 1.00 82.69 112 LEU A C 1
ATOM 862 O O . LEU A 1 112 ? 7.341 -7.016 -8.877 1.00 82.69 112 LEU A O 1
ATOM 866 N N . GLU A 1 113 ? 7.473 -7.829 -10.968 1.00 85.44 113 GLU A N 1
ATOM 867 C CA . GLU A 1 113 ? 6.098 -8.339 -11.014 1.00 85.44 113 GLU A CA 1
ATOM 868 C C . GLU A 1 113 ? 5.863 -9.422 -9.952 1.00 85.44 113 GLU A C 1
ATOM 870 O O . GLU A 1 113 ? 4.863 -9.387 -9.236 1.00 85.44 113 GLU A O 1
ATOM 875 N N . GLU A 1 114 ? 6.810 -10.347 -9.786 1.00 84.75 114 GLU A N 1
ATOM 876 C CA . GLU A 1 114 ? 6.735 -11.399 -8.771 1.00 84.75 114 GLU A CA 1
ATOM 877 C C . GLU A 1 114 ? 6.825 -10.837 -7.346 1.00 84.75 114 GLU A C 1
ATOM 879 O O . GLU A 1 114 ? 6.040 -11.230 -6.479 1.00 84.75 114 GLU A O 1
ATOM 884 N N . MET A 1 115 ? 7.713 -9.865 -7.113 1.00 82.69 115 MET A N 1
ATOM 885 C CA . MET A 1 115 ? 7.818 -9.152 -5.837 1.00 82.69 115 MET A CA 1
ATOM 886 C C . MET A 1 115 ? 6.504 -8.441 -5.490 1.00 82.69 115 MET A C 1
ATOM 888 O O . MET A 1 115 ? 6.010 -8.571 -4.371 1.00 82.69 115 MET A O 1
ATOM 892 N N . VAL A 1 116 ? 5.898 -7.737 -6.451 1.00 82.56 116 VAL A N 1
ATOM 893 C CA . VAL A 1 116 ? 4.607 -7.060 -6.273 1.00 82.56 116 VAL A CA 1
ATOM 894 C C . VAL A 1 116 ? 3.484 -8.062 -5.992 1.00 82.56 116 VAL A C 1
ATOM 896 O O . VAL A 1 116 ? 2.704 -7.863 -5.060 1.00 82.56 116 VAL A O 1
ATOM 899 N N . ALA A 1 117 ? 3.423 -9.176 -6.725 1.00 82.12 117 ALA A N 1
ATOM 900 C CA . ALA A 1 117 ? 2.431 -10.223 -6.490 1.00 82.12 117 ALA A CA 1
ATOM 901 C C . ALA A 1 117 ? 2.590 -10.873 -5.102 1.00 82.12 117 ALA A C 1
ATOM 903 O O . ALA A 1 117 ? 1.605 -11.161 -4.416 1.00 82.12 117 ALA A O 1
ATOM 904 N N . HIS A 1 118 ? 3.829 -11.101 -4.659 1.00 82.06 118 HIS A N 1
ATOM 905 C CA . HIS A 1 118 ? 4.118 -11.603 -3.318 1.00 82.06 118 HIS A CA 1
ATOM 906 C C . HIS A 1 118 ? 3.722 -10.594 -2.232 1.00 82.06 118 HIS A C 1
ATOM 908 O O . HIS A 1 118 ? 3.098 -10.975 -1.236 1.00 82.06 118 HIS A O 1
ATOM 914 N N . LEU A 1 119 ? 4.018 -9.312 -2.446 1.00 79.69 119 LEU A N 1
ATOM 915 C CA . LEU A 1 119 ? 3.641 -8.236 -1.543 1.00 79.69 119 LEU A CA 1
ATOM 916 C C . LEU A 1 119 ? 2.123 -8.143 -1.406 1.00 79.69 119 LEU A C 1
ATOM 918 O O . LEU A 1 119 ? 1.633 -8.145 -0.284 1.00 79.69 119 LEU A O 1
ATOM 922 N N . ASN A 1 120 ? 1.373 -8.159 -2.511 1.00 79.56 120 ASN A N 1
ATOM 923 C CA . ASN A 1 120 ? -0.087 -8.071 -2.472 1.00 79.56 120 ASN A CA 1
ATOM 924 C C . ASN A 1 120 ? -0.712 -9.208 -1.638 1.00 79.56 120 ASN A C 1
ATOM 926 O O . ASN A 1 120 ? -1.537 -8.971 -0.754 1.00 79.56 120 ASN A O 1
ATOM 930 N N . ARG A 1 121 ? -0.236 -10.448 -1.827 1.00 78.69 121 ARG A N 1
ATOM 931 C CA . ARG A 1 121 ? -0.654 -11.595 -0.998 1.00 78.69 121 ARG A CA 1
ATOM 932 C C . ARG A 1 121 ? -0.290 -11.416 0.477 1.00 78.69 121 ARG A C 1
ATOM 934 O O . ARG A 1 121 ? -1.100 -11.727 1.347 1.00 78.69 121 ARG A O 1
ATOM 941 N N . THR A 1 122 ? 0.915 -10.918 0.758 1.00 81.75 122 THR A N 1
ATOM 942 C CA . THR A 1 122 ? 1.395 -10.692 2.131 1.00 81.75 122 THR A CA 1
ATOM 943 C C . THR A 1 122 ? 0.555 -9.631 2.836 1.00 81.75 122 THR A C 1
ATOM 945 O O . THR A 1 122 ? 0.092 -9.865 3.945 1.00 81.75 122 THR A O 1
ATOM 948 N N . VAL A 1 123 ? 0.296 -8.504 2.171 1.00 80.06 123 VAL A N 1
ATOM 949 C CA . VAL A 1 123 ? -0.523 -7.395 2.677 1.00 80.06 123 VAL A CA 1
ATOM 950 C C . VAL A 1 123 ? -1.945 -7.848 2.962 1.00 80.06 123 VAL A C 1
ATOM 952 O O . VAL A 1 123 ? -2.447 -7.633 4.062 1.00 80.06 123 VAL A O 1
ATOM 955 N N . THR A 1 124 ? -2.564 -8.521 1.992 1.00 78.75 124 THR A N 1
ATOM 956 C CA . THR A 1 124 ? -3.943 -9.000 2.100 1.00 78.75 124 THR A CA 1
ATOM 957 C C . THR A 1 124 ? -4.106 -9.925 3.305 1.00 78.75 124 THR A C 1
ATOM 959 O O . THR A 1 124 ? -5.010 -9.737 4.117 1.00 78.75 124 THR A O 1
ATOM 962 N N . LYS A 1 125 ? -3.162 -10.855 3.493 1.00 79.69 125 LYS A N 1
ATOM 963 C CA . LYS A 1 125 ? -3.133 -11.729 4.667 1.00 79.69 125 LYS A CA 1
ATOM 964 C C . LYS A 1 125 ? -2.881 -10.960 5.968 1.00 79.69 125 LYS A C 1
ATOM 966 O O . LYS A 1 125 ? -3.612 -11.151 6.931 1.00 79.69 125 LYS A O 1
ATOM 971 N N . SER A 1 126 ? -1.870 -10.091 6.011 1.00 79.69 126 SER A N 1
ATOM 972 C CA . SER A 1 126 ? -1.509 -9.356 7.230 1.00 79.69 126 SER A CA 1
ATOM 973 C C . SER A 1 126 ? -2.621 -8.431 7.718 1.00 79.69 126 SER A C 1
ATOM 975 O O . SER A 1 126 ? -2.836 -8.341 8.922 1.00 79.69 126 SER A O 1
ATOM 977 N N . ILE A 1 127 ? -3.345 -7.772 6.811 1.00 75.50 127 ILE A N 1
ATOM 978 C CA . ILE A 1 127 ? -4.478 -6.918 7.178 1.00 75.50 127 ILE A CA 1
ATOM 979 C C . ILE A 1 127 ? -5.654 -7.767 7.669 1.00 75.50 127 ILE A C 1
ATOM 981 O O . ILE A 1 127 ? -6.250 -7.426 8.687 1.00 75.50 127 ILE A O 1
ATOM 985 N N . ALA A 1 128 ? -5.959 -8.886 7.006 1.00 76.94 128 ALA A N 1
ATOM 986 C CA . ALA A 1 128 ? -7.012 -9.795 7.455 1.00 76.94 128 ALA A CA 1
ATOM 987 C C . ALA A 1 128 ? -6.739 -10.337 8.867 1.00 76.94 128 ALA A C 1
ATOM 989 O O . ALA A 1 128 ? -7.613 -10.257 9.731 1.00 76.94 128 ALA A O 1
ATOM 990 N N . ASP A 1 129 ? -5.505 -10.789 9.119 1.00 79.12 129 ASP A N 1
ATOM 991 C CA . ASP A 1 129 ? -5.058 -11.267 10.430 1.00 79.12 129 ASP A CA 1
ATOM 992 C C . ASP A 1 129 ? -5.134 -10.146 11.487 1.00 79.12 129 ASP A C 1
ATOM 994 O O . ASP A 1 129 ? -5.617 -10.366 12.597 1.00 79.12 129 ASP A O 1
ATOM 998 N N . ALA A 1 130 ? -4.689 -8.928 11.150 1.00 73.62 130 ALA A N 1
ATOM 999 C CA . ALA A 1 130 ? -4.657 -7.794 12.078 1.00 73.62 130 ALA A CA 1
ATOM 1000 C C . ALA A 1 130 ? -6.051 -7.255 12.436 1.00 73.62 130 ALA A C 1
ATOM 1002 O O . ALA A 1 130 ? -6.267 -6.802 13.561 1.00 73.62 130 ALA A O 1
ATOM 1003 N N . LEU A 1 131 ? -6.988 -7.288 11.489 1.00 70.75 131 LEU A N 1
ATOM 1004 C CA . LEU A 1 131 ? -8.355 -6.799 11.674 1.00 70.75 131 LEU A CA 1
ATOM 1005 C C . LEU A 1 131 ? -9.325 -7.893 12.140 1.00 70.75 131 LEU A C 1
ATOM 1007 O O . LEU A 1 131 ? -10.477 -7.596 12.450 1.00 70.75 131 LEU A O 1
ATOM 1011 N N . GLY A 1 132 ? -8.866 -9.146 12.225 1.00 70.81 132 GLY A N 1
ATOM 1012 C CA . GLY A 1 132 ? -9.700 -10.285 12.604 1.00 70.81 132 GLY A CA 1
ATOM 1013 C C . GLY A 1 132 ? -10.819 -10.554 11.597 1.00 70.81 132 GLY A C 1
ATOM 1014 O O . GLY A 1 132 ? -11.916 -10.952 11.992 1.00 70.81 132 GLY A O 1
ATOM 1015 N N . LEU A 1 133 ? -10.566 -10.295 10.311 1.00 68.75 133 LEU A N 1
ATOM 1016 C CA . LEU A 1 133 ? -11.546 -10.518 9.254 1.00 68.75 133 LEU A CA 1
ATOM 1017 C C . LEU A 1 133 ? -11.662 -12.028 8.973 1.00 68.75 133 LEU A C 1
ATOM 1019 O O . LEU A 1 133 ? -10.636 -12.695 8.838 1.00 68.75 133 LEU A O 1
ATOM 1023 N N . PRO A 1 134 ? -12.887 -12.584 8.882 1.00 60.53 134 PRO A N 1
ATOM 1024 C CA . PRO A 1 134 ? -13.094 -14.018 8.663 1.00 60.53 134 PRO A CA 1
ATOM 1025 C C . PRO A 1 134 ? -12.571 -14.487 7.299 1.00 60.53 134 PRO A C 1
ATOM 1027 O O . PRO A 1 134 ? -12.156 -15.636 7.164 1.00 60.53 134 PRO A O 1
ATOM 1030 N N . GLU A 1 135 ? -12.547 -13.589 6.314 1.00 63.25 135 GLU A N 1
ATOM 1031 C CA . GLU A 1 135 ? -11.921 -13.787 5.012 1.00 63.25 135 GLU A CA 1
ATOM 1032 C C . GLU A 1 135 ? -11.110 -12.539 4.659 1.00 63.25 135 GLU A C 1
ATOM 1034 O O . GLU A 1 135 ? -11.528 -11.409 4.931 1.00 63.25 135 GLU A O 1
ATOM 1039 N N . ALA A 1 136 ? -9.931 -12.739 4.068 1.00 59.84 136 ALA A N 1
ATOM 1040 C CA . ALA A 1 136 ? -9.164 -11.625 3.540 1.00 59.84 136 ALA A CA 1
ATOM 1041 C C . ALA A 1 136 ? -9.922 -11.036 2.340 1.00 59.84 136 ALA A C 1
ATOM 1043 O O . ALA A 1 136 ? -10.343 -11.811 1.476 1.00 59.84 136 ALA A O 1
ATOM 1044 N N . PRO A 1 137 ? -10.111 -9.707 2.254 1.00 62.25 137 PRO A N 1
ATOM 1045 C CA . PRO A 1 137 ? -10.769 -9.110 1.098 1.00 62.25 137 PRO A CA 1
ATOM 1046 C C . PRO A 1 137 ? -10.028 -9.518 -0.174 1.00 62.25 137 PRO A C 1
ATOM 1048 O O . PRO A 1 137 ? -8.797 -9.596 -0.164 1.00 62.25 137 PRO A O 1
ATOM 1051 N N . ALA A 1 138 ? -10.769 -9.787 -1.254 1.00 58.62 138 ALA A N 1
ATOM 1052 C CA . ALA A 1 138 ? -10.199 -10.327 -2.489 1.00 58.62 138 ALA A CA 1
ATOM 1053 C C . ALA A 1 138 ? -9.020 -9.483 -3.000 1.00 58.62 138 ALA A C 1
ATOM 1055 O O . ALA A 1 138 ? -8.026 -10.044 -3.463 1.00 58.62 138 ALA A O 1
ATOM 1056 N N . VAL A 1 139 ? -9.103 -8.154 -2.848 1.00 59.56 139 VAL A N 1
ATOM 1057 C CA . VAL A 1 139 ? -8.010 -7.216 -3.108 1.00 59.56 139 VAL A CA 1
ATOM 1058 C C . VAL A 1 139 ? -8.119 -6.015 -2.163 1.00 59.56 139 VAL A C 1
ATOM 1060 O O . VAL A 1 139 ? -9.120 -5.307 -2.146 1.00 59.56 139 VAL A O 1
ATOM 1063 N N . LEU A 1 140 ? -7.068 -5.765 -1.381 1.00 66.69 140 LEU A N 1
ATOM 1064 C CA . LEU A 1 140 ? -6.948 -4.577 -0.517 1.00 66.69 140 LEU A CA 1
ATOM 1065 C C . LEU A 1 140 ? -6.070 -3.480 -1.116 1.00 66.69 140 LEU A C 1
ATOM 1067 O O . LEU A 1 140 ? -6.209 -2.305 -0.785 1.00 66.69 140 LEU A O 1
ATOM 1071 N N . LEU A 1 141 ? -5.145 -3.878 -1.979 1.00 70.44 141 LEU A N 1
ATOM 1072 C CA . LEU A 1 141 ? -4.201 -3.001 -2.635 1.00 70.44 141 LEU A CA 1
ATOM 1073 C C . LEU A 1 141 ? -4.026 -3.503 -4.059 1.00 70.44 141 LEU A C 1
ATOM 1075 O O . LEU A 1 141 ? -3.597 -4.640 -4.264 1.00 70.44 141 LEU A O 1
ATOM 1079 N N . ASP A 1 142 ? -4.313 -2.647 -5.029 1.00 76.62 142 ASP A N 1
ATOM 1080 C CA . ASP A 1 142 ? -4.034 -2.960 -6.423 1.00 76.62 142 ASP A CA 1
ATOM 1081 C C . ASP A 1 142 ? -2.765 -2.232 -6.866 1.00 76.62 142 ASP A C 1
ATOM 1083 O O . ASP A 1 142 ? -2.688 -1.002 -6.821 1.00 76.62 142 ASP A O 1
ATOM 1087 N N . VAL A 1 143 ? -1.730 -2.992 -7.224 1.00 81.62 143 VAL A N 1
ATOM 1088 C CA . VAL A 1 143 ? -0.413 -2.447 -7.565 1.00 81.62 143 VAL A CA 1
ATOM 1089 C C . VAL A 1 143 ? -0.180 -2.583 -9.059 1.00 81.62 143 VAL A C 1
ATOM 1091 O O . VAL A 1 143 ? -0.012 -3.681 -9.584 1.00 81.62 143 VAL A O 1
ATOM 1094 N N . HIS A 1 144 ? -0.077 -1.444 -9.729 1.00 84.81 144 HIS A N 1
ATOM 1095 C CA . HIS A 1 144 ? 0.186 -1.351 -11.155 1.00 84.81 144 HIS A CA 1
ATOM 1096 C C . HIS A 1 144 ? 1.616 -0.918 -11.422 1.00 84.81 144 HIS A C 1
ATOM 1098 O O . HIS A 1 144 ? 2.167 -0.058 -10.736 1.00 84.81 144 HIS A O 1
ATOM 1104 N N . ILE A 1 145 ? 2.212 -1.495 -12.460 1.00 87.69 145 ILE A N 1
ATOM 1105 C CA . ILE A 1 145 ? 3.558 -1.156 -12.915 1.00 87.69 145 ILE A CA 1
ATOM 1106 C C . ILE A 1 145 ? 3.437 -0.534 -14.303 1.00 87.69 145 ILE A C 1
ATOM 1108 O O . ILE A 1 145 ? 2.986 -1.191 -15.238 1.00 87.69 145 ILE A O 1
ATOM 1112 N N . ALA A 1 146 ? 3.874 0.714 -14.441 1.00 88.44 146 ALA A N 1
ATOM 1113 C CA . ALA A 1 146 ? 3.979 1.407 -15.718 1.00 88.44 146 ALA A CA 1
ATOM 1114 C C . ALA A 1 146 ? 5.441 1.717 -16.036 1.00 88.44 146 ALA A C 1
ATOM 1116 O O . ALA A 1 146 ? 6.215 2.093 -15.161 1.00 88.44 146 ALA A O 1
ATOM 1117 N N . GLU A 1 147 ? 5.835 1.610 -17.294 1.00 90.00 147 GLU A N 1
ATOM 1118 C CA . GLU A 1 147 ? 7.139 2.075 -17.747 1.00 90.00 147 GLU A CA 1
ATOM 1119 C C . GLU A 1 147 ? 7.148 3.593 -17.972 1.00 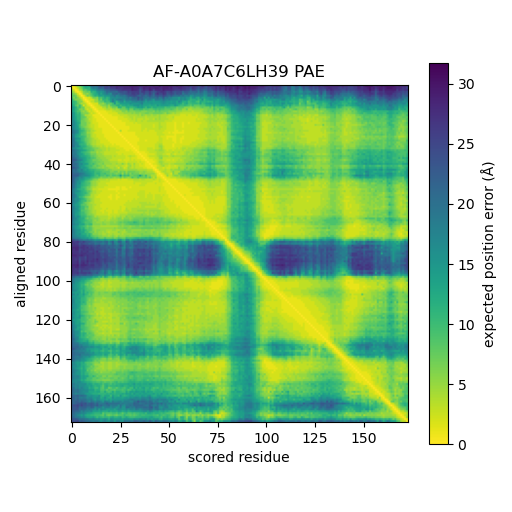90.00 147 GLU A C 1
ATOM 1121 O O . GLU A 1 147 ? 6.130 4.229 -18.260 1.00 90.00 147 GLU A O 1
ATOM 1126 N N . MET A 1 148 ? 8.336 4.195 -17.914 1.00 86.88 148 MET A N 1
ATOM 1127 C CA . MET A 1 148 ? 8.532 5.615 -18.229 1.00 86.88 148 MET A CA 1
ATOM 1128 C C . MET A 1 148 ? 8.017 5.994 -19.627 1.00 86.88 148 MET A C 1
ATOM 1130 O O . MET A 1 148 ? 7.558 7.121 -19.822 1.00 86.88 148 MET A O 1
ATOM 1134 N N . ALA A 1 149 ? 8.084 5.075 -20.597 1.00 86.19 149 ALA A N 1
ATOM 1135 C CA . ALA A 1 149 ? 7.511 5.275 -21.927 1.00 86.19 149 ALA A CA 1
ATOM 1136 C C . ALA A 1 149 ? 5.979 5.389 -21.867 1.00 86.19 149 ALA A C 1
ATOM 1138 O O . ALA A 1 149 ? 5.425 6.357 -22.384 1.00 86.19 149 ALA A O 1
ATOM 1139 N N . GLU A 1 150 ? 5.313 4.483 -21.143 1.00 83.00 150 GLU A N 1
ATOM 1140 C CA . GLU A 1 150 ? 3.857 4.505 -20.947 1.00 83.00 150 GLU A CA 1
ATOM 1141 C C . GLU A 1 150 ? 3.409 5.820 -20.298 1.00 83.00 150 GLU A C 1
ATOM 1143 O O . GLU A 1 150 ? 2.459 6.441 -20.776 1.00 83.00 150 GLU A O 1
ATOM 1148 N N . LYS A 1 151 ? 4.155 6.309 -19.292 1.00 82.50 151 LYS A N 1
ATOM 1149 C CA . LYS A 1 151 ? 3.920 7.623 -18.670 1.00 82.50 151 LYS A CA 1
ATOM 1150 C C . LYS A 1 151 ? 4.030 8.774 -19.669 1.00 82.50 151 LYS A C 1
ATOM 1152 O O . LYS A 1 151 ? 3.169 9.654 -19.682 1.00 82.50 151 LYS A O 1
ATOM 1157 N N . ARG A 1 152 ? 5.087 8.805 -20.488 1.00 83.44 152 ARG A N 1
ATOM 1158 C CA . ARG A 1 152 ? 5.286 9.861 -21.502 1.00 83.44 152 ARG A CA 1
ATOM 1159 C C . ARG A 1 152 ? 4.170 9.857 -22.542 1.00 83.44 152 ARG A C 1
ATOM 1161 O O . ARG A 1 152 ? 3.704 10.920 -22.935 1.00 83.44 152 ARG A O 1
ATOM 1168 N N . GLU A 1 153 ? 3.730 8.670 -22.940 1.00 83.06 153 GLU A N 1
ATOM 1169 C CA . GLU A 1 153 ? 2.648 8.465 -23.905 1.00 83.06 153 GLU A CA 1
ATOM 1170 C C . GLU A 1 153 ? 1.248 8.605 -23.285 1.00 83.06 153 GLU A C 1
ATOM 1172 O O . GLU A 1 153 ? 0.258 8.574 -24.012 1.00 83.06 153 GLU A O 1
ATOM 1177 N N . ARG A 1 154 ? 1.151 8.774 -21.956 1.00 77.50 154 ARG A N 1
ATOM 1178 C CA . ARG A 1 154 ? -0.104 8.831 -21.189 1.00 77.50 154 ARG A CA 1
ATOM 1179 C C . ARG A 1 154 ? -1.002 7.614 -21.447 1.00 77.50 154 ARG A C 1
ATOM 1181 O O . ARG A 1 154 ? -2.198 7.762 -21.688 1.00 77.50 154 ARG A O 1
ATOM 1188 N N . ARG A 1 155 ? -0.435 6.406 -21.409 1.00 75.62 155 ARG A N 1
ATOM 1189 C CA . ARG A 1 155 ? -1.155 5.147 -21.675 1.00 75.62 155 ARG A CA 1
ATOM 1190 C C . ARG A 1 155 ? -1.522 4.410 -20.391 1.00 75.62 155 ARG A C 1
ATOM 1192 O O . ARG A 1 155 ? -0.788 4.459 -19.404 1.00 75.62 155 ARG A O 1
ATOM 1199 N N . GLY A 1 156 ? -2.656 3.709 -20.408 1.00 73.19 156 GLY A N 1
ATOM 1200 C CA . GLY A 1 156 ? -3.150 2.966 -19.245 1.00 73.19 156 GLY A CA 1
ATOM 1201 C C . GLY A 1 156 ? -3.318 3.865 -18.017 1.00 73.19 156 GLY A C 1
ATOM 1202 O O . GLY A 1 156 ? -3.671 5.042 -18.141 1.00 73.19 156 GLY A O 1
ATOM 1203 N N . LEU A 1 157 ? -3.004 3.3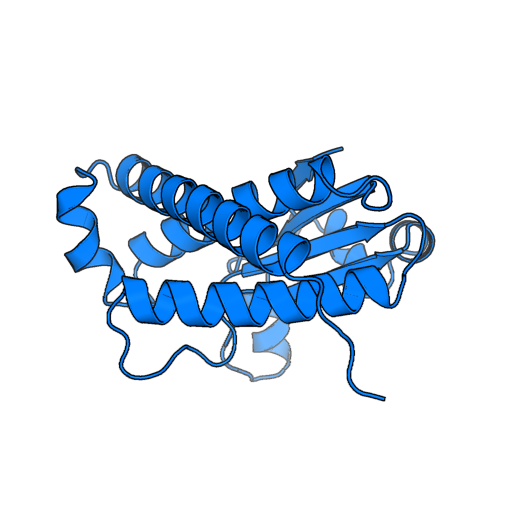37 -16.832 1.00 72.69 157 LEU A N 1
ATOM 1204 C CA . LEU A 1 157 ? -3.144 4.078 -15.574 1.00 72.69 157 LEU A CA 1
ATOM 1205 C C . LEU A 1 157 ? -2.196 5.277 -15.438 1.00 72.69 157 LEU A C 1
ATOM 1207 O O . LEU A 1 157 ? -2.474 6.208 -14.686 1.00 72.69 157 LEU A O 1
ATOM 1211 N N . SER A 1 158 ? -1.109 5.319 -16.209 1.00 68.94 158 SER A N 1
ATOM 1212 C CA . SER A 1 158 ? -0.202 6.472 -16.203 1.00 68.94 158 SER A CA 1
ATOM 1213 C C . SER A 1 158 ? -0.852 7.756 -16.745 1.00 68.94 158 SER A C 1
ATOM 1215 O O . SER A 1 158 ? -0.388 8.859 -16.450 1.00 68.94 158 SER A O 1
ATOM 1217 N N . SER A 1 159 ? -1.964 7.635 -17.482 1.00 69.75 159 SER A N 1
ATOM 1218 C CA . SER A 1 159 ? -2.764 8.774 -17.945 1.00 69.75 159 SER A CA 1
ATOM 1219 C C . SER A 1 159 ? -3.366 9.594 -16.794 1.00 69.75 159 SER A C 1
ATOM 1221 O O . SER A 1 159 ? -3.513 10.814 -16.934 1.00 69.75 159 SER A O 1
ATOM 1223 N N . PHE A 1 160 ? -3.628 8.952 -15.648 1.00 67.06 160 PHE A N 1
ATOM 1224 C CA . PHE A 1 160 ? -4.217 9.577 -14.463 1.00 67.06 160 PHE A CA 1
ATOM 1225 C C . PHE A 1 160 ? -3.216 10.392 -13.644 1.00 67.06 160 PHE A C 1
ATOM 1227 O O . PHE A 1 160 ? -3.628 11.268 -12.892 1.00 67.06 160 PHE A O 1
ATOM 1234 N N . ILE A 1 161 ? -1.905 10.206 -13.848 1.00 68.56 161 ILE A N 1
ATOM 1235 C CA . ILE A 1 161 ? -0.863 10.935 -13.102 1.00 68.56 161 ILE A CA 1
ATOM 1236 C C . ILE A 1 161 ? -1.030 12.459 -13.214 1.00 68.56 161 ILE A C 1
ATOM 1238 O O . ILE A 1 161 ? -0.777 13.184 -12.258 1.00 68.56 161 ILE A O 1
ATOM 1242 N N . ASN A 1 162 ? -1.476 12.941 -14.376 1.00 63.28 162 ASN A N 1
ATOM 1243 C CA . ASN A 1 162 ? -1.723 14.360 -14.641 1.00 63.28 162 ASN A CA 1
ATOM 1244 C C . ASN A 1 162 ? -3.220 14.657 -14.849 1.00 63.28 162 ASN A C 1
ATOM 1246 O O . ASN A 1 162 ? -3.560 15.614 -15.549 1.00 63.28 162 ASN A O 1
ATOM 1250 N N . SER A 1 163 ? -4.115 13.804 -14.341 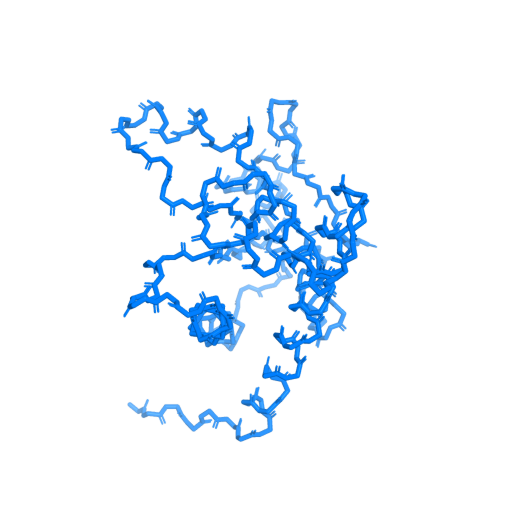1.00 59.03 163 SER A N 1
ATOM 1251 C CA . SER A 1 163 ? -5.554 14.057 -14.408 1.00 59.03 163 SER A CA 1
ATOM 1252 C C . SER A 1 163 ? -5.943 15.093 -13.360 1.00 59.03 163 SER A C 1
ATOM 1254 O O . SER A 1 163 ? -5.597 14.962 -12.189 1.00 59.03 163 SER A O 1
ATOM 1256 N N . TRP A 1 164 ? -6.690 16.118 -13.773 1.00 50.22 164 TRP A N 1
ATOM 1257 C CA . TRP A 1 164 ? -7.278 17.083 -12.839 1.00 50.22 164 TRP A CA 1
ATOM 1258 C C . TRP A 1 164 ? -8.448 16.512 -12.042 1.00 50.22 164 TRP A C 1
ATOM 1260 O O . TRP A 1 164 ? -8.693 16.963 -10.930 1.00 50.22 164 TRP A O 1
ATOM 1270 N N . TRP A 1 165 ? -9.148 15.527 -12.601 1.00 46.88 165 TRP A N 1
ATOM 1271 C CA . TRP A 1 165 ? -10.310 14.891 -11.977 1.00 46.88 165 TRP A CA 1
ATOM 1272 C C . TRP A 1 165 ? -9.904 13.787 -11.001 1.00 46.88 165 TRP A C 1
ATOM 1274 O O . TRP A 1 165 ? -10.632 13.488 -10.066 1.00 46.88 165 TRP A O 1
ATOM 1284 N N . ALA A 1 166 ? -8.715 13.217 -11.210 1.00 55.66 166 ALA A N 1
ATOM 1285 C CA . ALA A 1 166 ? -8.188 12.112 -10.432 1.00 55.66 166 ALA A CA 1
ATOM 1286 C C . ALA A 1 166 ? -6.711 12.320 -10.080 1.00 55.66 166 ALA A C 1
ATOM 1288 O O . ALA A 1 166 ? -5.852 11.654 -10.665 1.00 55.66 166 ALA A O 1
ATOM 1289 N N . PRO A 1 167 ? -6.375 13.284 -9.200 1.00 58.97 167 PRO A N 1
ATOM 1290 C CA . PRO A 1 167 ? -4.985 13.605 -8.923 1.00 58.97 167 PRO A CA 1
ATOM 1291 C C . PRO A 1 167 ? -4.283 12.427 -8.243 1.00 58.97 167 PRO A C 1
ATOM 1293 O O . PRO A 1 167 ? -4.516 12.124 -7.073 1.00 58.97 167 PRO A O 1
ATOM 1296 N N . ALA A 1 168 ? -3.372 11.784 -8.971 1.00 65.56 168 ALA A N 1
ATOM 1297 C CA . ALA A 1 168 ? -2.461 10.817 -8.385 1.00 65.56 168 ALA A CA 1
ATOM 1298 C C . ALA A 1 168 ? -1.498 11.544 -7.435 1.00 65.56 168 ALA A C 1
ATOM 1300 O O . ALA A 1 168 ? -0.787 12.471 -7.839 1.00 65.56 168 ALA A O 1
ATOM 1301 N N . LEU A 1 169 ? -1.426 11.113 -6.176 1.00 75.38 169 LEU A N 1
ATOM 1302 C CA . LEU A 1 169 ? -0.476 11.698 -5.242 1.00 75.38 169 LEU A CA 1
ATOM 1303 C C . LEU A 1 169 ? 0.904 11.089 -5.472 1.00 75.38 169 LEU A C 1
ATOM 1305 O O . LEU A 1 169 ? 1.127 9.914 -5.177 1.00 75.38 169 LEU A O 1
ATOM 1309 N N . LYS A 1 170 ? 1.849 11.906 -5.946 1.00 78.75 170 LYS A N 1
ATOM 1310 C CA . LYS A 1 170 ? 3.257 11.509 -6.031 1.00 78.75 170 LYS A CA 1
ATOM 1311 C C . LYS A 1 170 ? 3.821 11.343 -4.621 1.00 78.75 170 LYS A C 1
ATOM 1313 O O . LY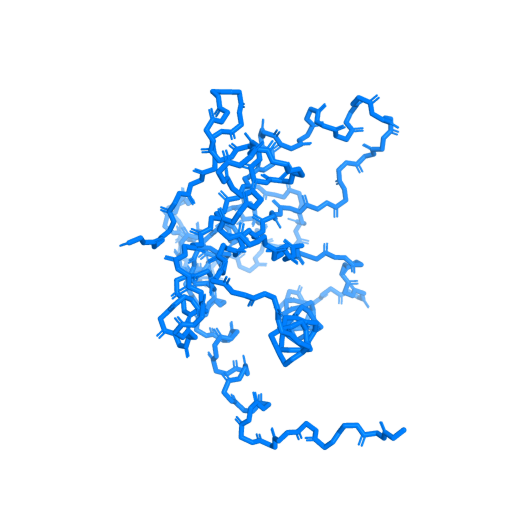S A 1 170 ? 3.883 12.303 -3.856 1.00 78.75 170 LYS A O 1
ATOM 1318 N N . VAL A 1 171 ? 4.235 10.126 -4.287 1.00 75.25 171 VAL A N 1
ATOM 1319 C CA . VAL A 1 171 ? 4.827 9.801 -2.985 1.00 75.25 171 VAL A CA 1
ATOM 1320 C C . VAL A 1 171 ? 6.346 9.964 -3.010 1.00 75.25 171 VAL A C 1
ATOM 1322 O O . VAL A 1 171 ? 6.925 10.403 -2.018 1.00 75.25 171 VAL A O 1
ATOM 1325 N N . LEU A 1 172 ? 6.986 9.645 -4.139 1.00 67.19 172 LEU A N 1
ATOM 1326 C CA . LEU A 1 172 ? 8.432 9.785 -4.329 1.00 67.19 172 LEU A CA 1
ATOM 1327 C C . LEU A 1 172 ? 8.772 10.148 -5.782 1.00 67.19 172 LEU A C 1
ATOM 1329 O O . LEU A 1 172 ? 8.082 9.704 -6.707 1.00 67.19 172 LEU A O 1
ATOM 1333 N N . GLY A 1 173 ? 9.807 10.979 -5.967 1.00 51.56 173 GLY A N 1
ATOM 1334 C CA . GLY A 1 173 ? 10.269 11.521 -7.246 1.00 51.56 173 GLY A CA 1
ATOM 1335 C C . GLY A 1 173 ? 11.672 12.083 -7.208 1.00 51.56 173 GLY A C 1
ATOM 1336 O O . GLY A 1 173 ? 12.058 12.580 -6.130 1.00 51.56 173 GLY A O 1
#

Sequence (173 aa):
MATVINLLEVEENKTIVQSAMECGLTHAANMLHIKRQDLAGELREITSRAFDYFIYGFAKNLAATLALNNRNVKEAYVIGLDTAADLDAAEGRAPEYPVILLLVVERRTAALEEMVAHLNRTVTKSIADALGLPEAPAVLLDVHIAEMAEKRERRGLSSFINSWWAPALKVLG